Protein AF-A0A957MUQ1-F1 (afdb_monomer)

Sequence (92 aa):
MLIPSEDIDQTRMAIDDRTRWNQRYRSGDAPRGDRPNRWFAAQHAALDRVAATLAGQQRAPAALDVACGAGGTVLWLAQRGWHATGVDVSDA

Solvent-accessible surface area (backbone atoms only — not comparable to full-atom values): 5242 Å² total; per-residue (Å²): 136,83,80,56,72,67,60,53,52,53,51,50,52,53,50,52,51,19,53,55,45,23,49,30,50,74,73,60,78,42,81,77,46,82,49,50,58,71,74,62,57,70,45,47,70,60,52,51,52,52,40,51,55,30,48,79,68,78,36,79,37,70,48,77,36,78,69,32,70,74,32,9,44,35,51,50,40,38,77,70,64,28,56,50,44,66,42,51,74,46,88,103

Radius of gyration: 17.14 Å; Cα contacts (8 Å, |Δi|>4): 101; chains: 1; bounding box: 33×35×44 Å

Structure (mmCIF, N/CA/C/O backbone):
data_AF-A0A957MUQ1-F1
#
_entry.id   AF-A0A957MUQ1-F1
#
loop_
_atom_site.group_PDB
_atom_site.id
_atom_site.type_symbol
_atom_site.label_atom_id
_atom_site.label_alt_id
_atom_site.label_comp_id
_atom_site.label_asym_id
_atom_site.label_entity_id
_atom_site.label_seq_id
_atom_site.pdbx_PDB_ins_code
_atom_site.Cartn_x
_atom_site.Cartn_y
_atom_site.Cartn_z
_atom_site.occupancy
_atom_site.B_iso_or_equiv
_atom_site.auth_seq_id
_atom_site.auth_comp_id
_atom_site.auth_asym_id
_atom_site.auth_atom_id
_atom_site.pdbx_PDB_model_num
ATOM 1 N N . MET A 1 1 ? -6.175 24.041 -27.013 1.00 55.22 1 MET A N 1
ATOM 2 C CA . MET A 1 1 ? -5.619 24.144 -25.649 1.00 55.22 1 MET A CA 1
ATOM 3 C C . MET A 1 1 ? -4.194 23.620 -25.728 1.00 55.22 1 MET A C 1
ATOM 5 O O . MET A 1 1 ? -4.029 22.449 -26.037 1.00 55.22 1 MET A O 1
ATOM 9 N N . LEU A 1 2 ? -3.189 24.498 -25.648 1.00 66.69 2 LEU A N 1
ATOM 10 C CA . LEU A 1 2 ? -1.774 24.106 -25.676 1.00 66.69 2 LEU A CA 1
ATOM 11 C C . LEU A 1 2 ? -1.407 23.583 -24.287 1.00 66.69 2 LEU A C 1
ATOM 13 O O . LEU A 1 2 ? -1.699 24.254 -23.300 1.00 66.69 2 LEU A O 1
ATOM 17 N N . ILE A 1 3 ? -0.821 22.392 -24.218 1.00 63.69 3 ILE A N 1
ATOM 18 C CA . ILE A 1 3 ? -0.305 21.838 -22.966 1.00 63.69 3 ILE A CA 1
ATOM 19 C C . ILE A 1 3 ? 0.967 22.635 -22.602 1.00 63.69 3 ILE A C 1
ATOM 21 O O . ILE A 1 3 ? 1.824 22.795 -23.477 1.00 63.69 3 ILE A O 1
ATOM 25 N N . PRO A 1 4 ? 1.088 23.186 -21.381 1.00 72.44 4 PRO A N 1
ATOM 26 C CA . PRO A 1 4 ? 2.281 23.899 -20.920 1.00 72.44 4 PRO A CA 1
ATOM 27 C C . PRO A 1 4 ? 3.568 23.075 -21.090 1.00 72.44 4 PRO A C 1
ATOM 29 O O . PRO A 1 4 ? 3.566 21.859 -20.931 1.00 72.44 4 PRO A O 1
ATOM 32 N N . SER A 1 5 ? 4.699 23.728 -21.374 1.00 73.00 5 SER A N 1
ATOM 33 C CA . SER A 1 5 ? 5.998 23.052 -21.556 1.00 73.00 5 SER A CA 1
ATOM 34 C C . SER A 1 5 ? 6.477 22.290 -20.314 1.00 73.00 5 SER A C 1
ATOM 36 O O . SER A 1 5 ? 7.178 21.291 -20.446 1.00 73.00 5 SER A O 1
ATOM 38 N N . GLU A 1 6 ? 6.087 22.743 -19.122 1.00 74.06 6 GLU A N 1
ATOM 39 C CA . GLU A 1 6 ? 6.379 22.078 -17.847 1.00 74.06 6 GLU A CA 1
ATOM 40 C C . GLU A 1 6 ? 5.646 20.732 -17.724 1.00 74.06 6 GLU A C 1
ATOM 42 O O . GLU A 1 6 ? 6.255 19.730 -17.353 1.00 74.06 6 GLU A O 1
ATOM 47 N N . ASP A 1 7 ? 4.385 20.672 -18.161 1.00 73.56 7 ASP A N 1
ATOM 48 C CA . ASP A 1 7 ? 3.599 19.434 -18.196 1.00 73.56 7 ASP A CA 1
ATOM 49 C C . ASP A 1 7 ? 4.192 18.415 -19.188 1.00 73.56 7 ASP A C 1
ATOM 51 O O . ASP A 1 7 ? 4.150 17.206 -18.944 1.00 73.56 7 ASP A O 1
ATOM 55 N N . ILE A 1 8 ? 4.792 18.880 -20.295 1.00 76.12 8 ILE A N 1
ATOM 56 C CA . ILE A 1 8 ? 5.482 18.012 -21.267 1.00 76.12 8 ILE A CA 1
ATOM 57 C C . ILE A 1 8 ? 6.735 17.381 -20.643 1.00 76.12 8 ILE A C 1
ATOM 59 O O . ILE A 1 8 ? 6.966 16.183 -20.823 1.00 76.12 8 ILE A O 1
ATOM 63 N N . ASP A 1 9 ? 7.532 18.151 -19.899 1.00 83.19 9 ASP A N 1
ATOM 64 C CA . ASP A 1 9 ? 8.770 17.643 -19.295 1.00 83.19 9 ASP A CA 1
ATOM 65 C C . ASP A 1 9 ? 8.486 16.693 -18.121 1.00 83.19 9 ASP A C 1
ATOM 67 O O . ASP A 1 9 ? 9.097 15.628 -18.023 1.00 83.19 9 ASP A O 1
ATOM 71 N N . GLN A 1 10 ? 7.470 16.997 -17.303 1.00 79.19 10 GLN A N 1
ATOM 72 C CA . GLN A 1 10 ? 6.993 16.091 -16.252 1.00 79.19 10 GLN A CA 1
ATOM 73 C C . GLN A 1 10 ? 6.439 14.781 -16.827 1.00 79.19 10 GLN A C 1
ATOM 75 O O . GLN A 1 10 ? 6.747 13.699 -16.322 1.00 79.19 10 GLN A O 1
ATOM 80 N N . THR A 1 11 ? 5.665 14.857 -17.915 1.00 85.75 11 THR A N 1
ATOM 81 C CA . THR A 1 11 ? 5.139 13.666 -18.599 1.00 85.75 11 THR A CA 1
ATOM 82 C C . THR A 1 11 ? 6.271 12.803 -19.150 1.00 85.75 11 THR A C 1
ATOM 84 O O . THR A 1 11 ? 6.247 11.582 -18.994 1.00 85.75 11 THR A O 1
ATOM 87 N N . ARG A 1 12 ? 7.290 13.421 -19.761 1.00 90.00 12 ARG A N 1
ATOM 88 C CA . ARG A 1 12 ? 8.463 12.704 -20.272 1.00 90.00 12 ARG A CA 1
ATOM 89 C C . ARG A 1 12 ? 9.233 12.010 -19.150 1.00 90.00 12 ARG A C 1
ATOM 91 O O . ARG A 1 12 ? 9.509 10.821 -19.267 1.00 90.00 12 ARG A O 1
ATOM 98 N N . MET A 1 13 ? 9.490 12.709 -18.045 1.00 89.88 13 MET A N 1
ATOM 99 C CA . MET A 1 13 ? 10.155 12.130 -16.875 1.00 89.88 13 MET A CA 1
ATOM 100 C C . MET A 1 13 ? 9.381 10.927 -16.313 1.00 89.88 13 MET A C 1
ATOM 102 O O . MET A 1 13 ? 9.971 9.882 -16.053 1.00 89.88 13 MET A O 1
ATOM 106 N N . ALA A 1 14 ? 8.052 11.026 -16.204 1.00 89.69 14 ALA A N 1
ATOM 107 C CA . ALA A 1 14 ? 7.217 9.918 -15.738 1.00 89.69 14 ALA A CA 1
ATOM 108 C C . ALA A 1 14 ? 7.259 8.696 -16.678 1.00 89.69 14 ALA A C 1
ATOM 110 O O . ALA A 1 14 ? 7.237 7.554 -16.213 1.00 89.69 14 ALA A O 1
ATOM 111 N N . ILE A 1 15 ? 7.332 8.914 -17.997 1.00 95.31 15 ILE A N 1
ATOM 112 C CA . ILE A 1 15 ? 7.475 7.837 -18.989 1.00 95.31 15 ILE A CA 1
ATOM 113 C C . ILE A 1 15 ? 8.850 7.167 -18.879 1.00 95.31 15 ILE A C 1
ATOM 115 O O . ILE A 1 15 ? 8.934 5.934 -18.926 1.00 95.31 15 ILE A O 1
ATOM 119 N N . ASP A 1 16 ? 9.912 7.951 -18.705 1.00 96.44 16 ASP A N 1
ATOM 120 C CA . ASP A 1 16 ? 11.275 7.436 -18.554 1.00 96.44 16 ASP A CA 1
ATOM 121 C C . ASP A 1 16 ? 11.404 6.602 -17.268 1.00 96.44 16 ASP A C 1
ATOM 123 O O . ASP A 1 16 ? 11.921 5.479 -17.302 1.00 96.44 16 ASP A O 1
ATOM 127 N N . ASP A 1 17 ? 10.842 7.082 -16.154 1.00 95.81 17 ASP A N 1
ATOM 128 C CA . ASP A 1 17 ? 10.808 6.348 -14.887 1.00 95.81 17 ASP A CA 1
ATOM 129 C C . ASP A 1 17 ? 9.980 5.062 -14.982 1.00 95.81 17 ASP A C 1
ATOM 131 O O . ASP A 1 17 ? 10.448 4.007 -14.536 1.00 95.81 17 ASP A O 1
ATOM 135 N N . ARG A 1 18 ? 8.797 5.103 -15.616 1.00 97.19 18 ARG A N 1
ATOM 136 C CA . ARG A 1 18 ? 8.001 3.895 -15.895 1.00 97.19 18 ARG A CA 1
ATOM 137 C C . ARG A 1 18 ? 8.814 2.889 -16.693 1.00 97.19 18 ARG A C 1
ATOM 139 O O . ARG A 1 18 ? 8.876 1.722 -16.323 1.00 97.19 18 ARG A O 1
ATOM 146 N N . THR A 1 19 ? 9.459 3.330 -17.771 1.00 97.94 19 THR A N 1
ATOM 14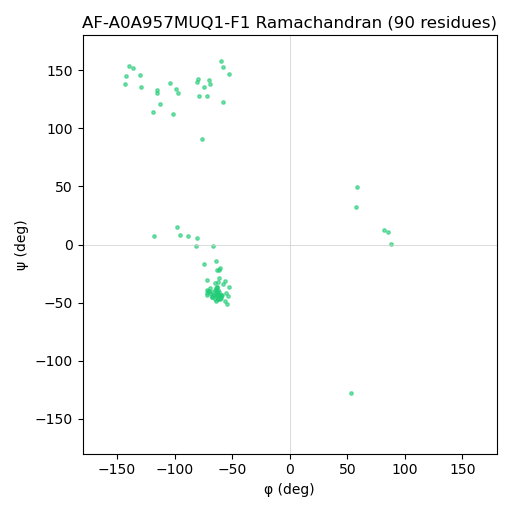7 C CA . THR A 1 19 ? 10.253 2.459 -18.650 1.00 97.94 19 THR A CA 1
ATOM 148 C C . THR A 1 19 ? 11.395 1.797 -17.882 1.00 97.94 19 THR A C 1
ATOM 150 O O . THR A 1 19 ? 11.567 0.576 -17.950 1.00 97.94 19 THR A O 1
ATOM 153 N N . ARG A 1 20 ? 12.134 2.582 -17.090 1.00 96.38 20 ARG A N 1
ATOM 154 C CA . ARG A 1 20 ? 13.242 2.103 -16.261 1.00 96.38 20 ARG A CA 1
ATOM 155 C C . ARG A 1 20 ? 12.785 1.095 -15.205 1.00 96.38 20 ARG A C 1
ATOM 157 O O . ARG A 1 20 ? 13.421 0.052 -15.045 1.00 96.38 20 ARG A O 1
ATOM 164 N N . TRP A 1 21 ? 11.709 1.381 -14.474 1.00 96.62 21 TRP A N 1
ATOM 165 C CA . TRP A 1 21 ? 11.210 0.475 -13.436 1.00 96.62 21 TRP A CA 1
ATOM 166 C C . TRP A 1 21 ? 10.583 -0.786 -14.017 1.00 96.62 21 TRP A C 1
ATOM 168 O O . TRP A 1 21 ? 10.890 -1.880 -13.541 1.00 96.62 21 TRP A O 1
ATOM 178 N N . ASN A 1 22 ? 9.835 -0.659 -15.111 1.00 97.38 22 ASN A N 1
ATOM 179 C CA . ASN A 1 22 ? 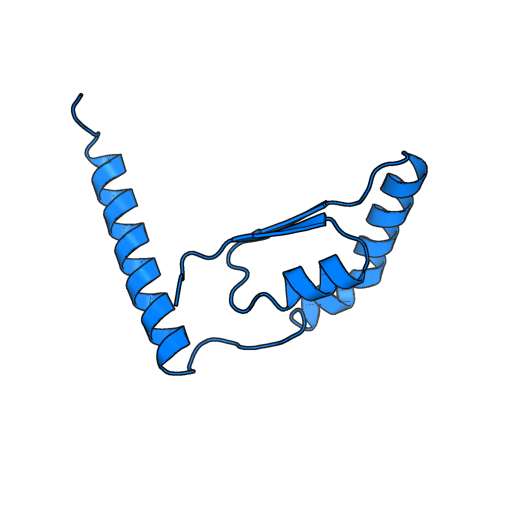9.322 -1.795 -15.863 1.00 97.38 22 ASN A CA 1
ATOM 180 C C . ASN A 1 22 ? 10.442 -2.762 -16.264 1.00 97.38 22 ASN A C 1
ATOM 182 O O . ASN A 1 22 ? 10.304 -3.977 -16.120 1.00 97.38 22 ASN A O 1
ATOM 186 N N . GLN A 1 23 ? 11.573 -2.238 -16.748 1.00 97.56 23 GLN A N 1
ATOM 187 C CA . GLN A 1 23 ? 12.724 -3.067 -17.100 1.00 97.56 23 GLN A CA 1
ATOM 188 C C . GLN A 1 23 ? 13.273 -3.826 -15.885 1.00 97.56 23 GLN A C 1
ATOM 190 O O . GLN A 1 23 ? 13.525 -5.023 -16.000 1.00 97.56 23 GLN A O 1
ATOM 195 N N . ARG A 1 24 ? 13.402 -3.174 -14.721 1.00 95.94 24 ARG A N 1
ATOM 196 C CA . ARG A 1 24 ? 13.870 -3.825 -13.483 1.00 95.94 24 ARG A CA 1
ATOM 197 C C . ARG A 1 24 ? 12.925 -4.916 -12.991 1.00 95.94 24 ARG A C 1
ATOM 199 O O . ARG A 1 24 ? 13.386 -5.955 -12.523 1.00 95.94 24 ARG A O 1
ATOM 206 N N . TYR A 1 25 ? 11.611 -4.704 -13.082 1.00 94.94 25 TY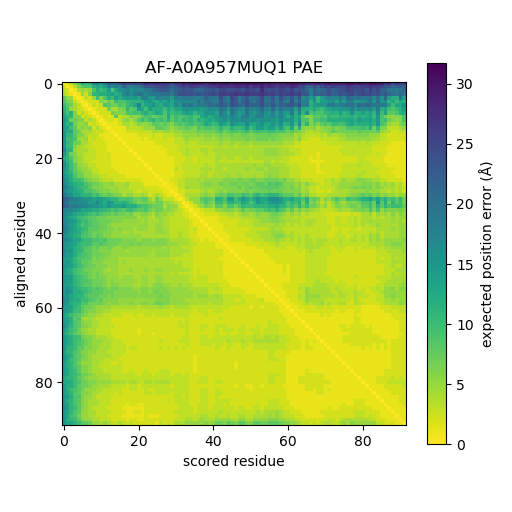R A N 1
ATOM 207 C CA . TYR A 1 25 ? 10.650 -5.755 -12.749 1.00 94.94 25 TYR A CA 1
ATOM 208 C C . TYR A 1 25 ? 10.796 -6.935 -13.707 1.00 94.94 25 TYR A C 1
ATOM 210 O O . TYR A 1 25 ? 10.961 -8.062 -13.240 1.00 94.94 25 TYR A O 1
ATOM 218 N N . ARG A 1 26 ? 10.846 -6.699 -15.023 1.00 95.50 26 ARG A N 1
ATOM 219 C CA . ARG A 1 26 ? 10.999 -7.772 -16.022 1.00 95.50 26 ARG A CA 1
ATOM 220 C C . ARG A 1 26 ? 12.323 -8.530 -15.915 1.00 95.50 26 ARG A C 1
ATOM 222 O O . ARG A 1 26 ? 12.320 -9.739 -16.115 1.00 95.50 26 ARG A O 1
ATOM 229 N N . SER A 1 27 ? 13.430 -7.859 -15.587 1.00 96.44 27 SER A N 1
ATOM 230 C CA . SER A 1 27 ? 14.737 -8.511 -15.411 1.00 96.44 27 SER A CA 1
ATOM 231 C C . SER A 1 27 ? 14.853 -9.302 -14.106 1.00 96.44 27 SER A C 1
ATOM 233 O O . SER A 1 27 ? 15.743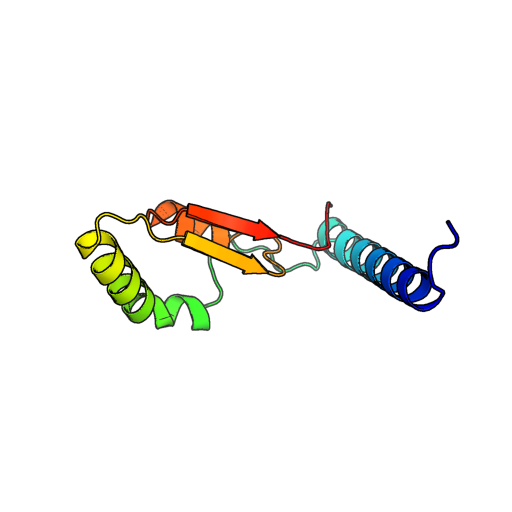 -10.137 -13.979 1.00 96.44 27 SER A O 1
ATOM 235 N N . GLY A 1 28 ? 13.956 -9.064 -13.143 1.00 92.69 28 GLY A N 1
ATOM 236 C CA . GLY A 1 28 ? 14.013 -9.671 -11.812 1.00 92.69 28 GLY A CA 1
ATOM 237 C C . GLY A 1 28 ? 14.853 -8.886 -10.797 1.00 92.69 28 GLY A C 1
ATOM 238 O O . GLY A 1 28 ? 14.905 -9.284 -9.638 1.00 92.69 28 GLY A O 1
ATOM 239 N N . ASP A 1 29 ? 15.433 -7.747 -11.184 1.00 92.00 29 ASP A N 1
ATOM 240 C CA . ASP A 1 29 ? 16.272 -6.898 -10.318 1.00 92.00 29 ASP A CA 1
ATOM 241 C C . ASP A 1 29 ? 15.463 -5.958 -9.401 1.00 92.00 29 ASP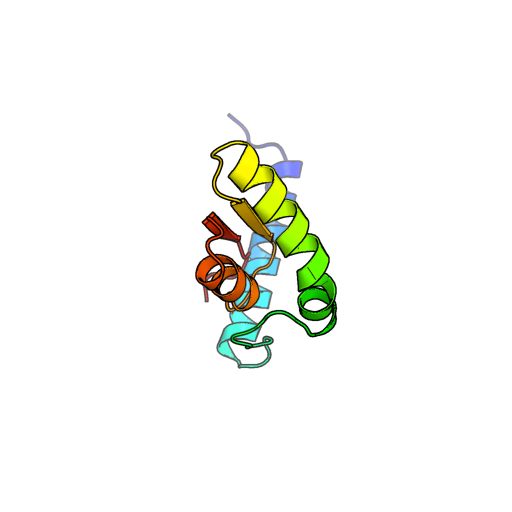 A C 1
ATOM 243 O O . ASP A 1 29 ? 16.017 -5.140 -8.648 1.00 92.00 29 ASP A O 1
ATOM 247 N N . ALA A 1 30 ? 14.135 -5.996 -9.504 1.00 90.19 30 ALA A N 1
ATOM 248 C CA . ALA A 1 30 ? 13.243 -5.282 -8.605 1.00 90.19 30 ALA A CA 1
ATOM 249 C C . ALA A 1 30 ? 13.063 -6.046 -7.279 1.00 90.19 30 ALA A C 1
ATOM 251 O O . ALA A 1 30 ? 12.940 -7.273 -7.288 1.00 90.19 30 ALA A O 1
ATOM 252 N N . PRO A 1 31 ? 12.981 -5.346 -6.131 1.00 82.62 31 PRO A N 1
ATOM 253 C CA . PRO A 1 31 ? 12.622 -5.975 -4.867 1.00 82.62 31 PRO A CA 1
ATOM 254 C C . PRO A 1 31 ? 11.252 -6.654 -4.967 1.00 82.62 31 PRO A C 1
ATOM 256 O O . PRO A 1 31 ? 10.246 -6.010 -5.262 1.00 82.62 31 PRO A O 1
ATOM 259 N N . ARG A 1 32 ? 11.204 -7.958 -4.693 1.00 77.94 32 ARG A N 1
ATOM 260 C CA . ARG A 1 32 ? 9.962 -8.729 -4.599 1.00 77.94 32 ARG A CA 1
ATOM 261 C C . ARG A 1 32 ? 9.865 -9.292 -3.191 1.00 77.94 32 ARG A C 1
ATOM 263 O O . ARG A 1 32 ? 10.691 -10.102 -2.782 1.00 77.94 32 ARG A O 1
ATOM 270 N N . GLY A 1 33 ? 8.877 -8.823 -2.446 1.00 78.56 33 GLY A N 1
ATOM 271 C CA . GLY A 1 33 ? 8.563 -9.312 -1.113 1.00 78.56 33 GLY A CA 1
ATOM 272 C C . GLY A 1 33 ? 7.057 -9.305 -0.927 1.00 78.56 33 GLY A C 1
ATOM 273 O O . GLY A 1 33 ? 6.388 -8.355 -1.320 1.00 78.56 33 GLY A O 1
ATOM 274 N N . ASP A 1 34 ? 6.538 -10.362 -0.318 1.00 76.69 34 ASP A N 1
ATOM 275 C CA . ASP A 1 34 ? 5.138 -10.499 0.098 1.00 76.69 34 ASP A CA 1
ATOM 276 C C . ASP A 1 34 ? 4.851 -9.770 1.422 1.00 76.69 34 ASP A C 1
ATOM 278 O O . ASP A 1 34 ? 3.763 -9.873 1.987 1.00 76.69 34 ASP A O 1
ATOM 282 N N . ARG A 1 35 ? 5.848 -9.043 1.940 1.00 82.81 35 ARG A N 1
ATOM 283 C CA . ARG A 1 35 ? 5.806 -8.351 3.223 1.00 82.81 35 ARG A CA 1
ATOM 284 C C . ARG A 1 35 ? 6.469 -6.980 3.142 1.00 82.81 35 ARG A C 1
ATOM 286 O O . ARG A 1 35 ? 7.384 -6.784 2.337 1.00 82.81 35 ARG A O 1
ATOM 293 N N . PRO A 1 36 ? 6.059 -6.044 4.013 1.00 89.75 36 PRO A N 1
ATOM 294 C CA . PRO A 1 36 ? 6.747 -4.776 4.170 1.00 89.75 36 PRO A CA 1
ATOM 295 C C . PRO A 1 36 ? 8.204 -4.973 4.589 1.00 89.75 36 PRO A C 1
ATOM 297 O O . PRO A 1 36 ? 8.577 -5.977 5.204 1.00 89.75 36 PRO A O 1
ATOM 300 N N . ASN A 1 37 ? 9.030 -3.963 4.316 1.00 87.75 37 ASN A N 1
ATOM 301 C CA . ASN A 1 37 ? 10.397 -3.946 4.821 1.00 87.75 37 ASN A CA 1
ATOM 302 C C . ASN A 1 37 ? 10.415 -4.035 6.364 1.00 87.75 37 ASN A C 1
ATOM 304 O O . ASN A 1 37 ? 9.485 -3.596 7.048 1.00 87.75 37 ASN A O 1
ATOM 308 N N . ARG A 1 38 ? 11.502 -4.581 6.925 1.00 89.50 38 ARG A N 1
ATOM 309 C CA . ARG A 1 38 ? 11.613 -4.847 8.373 1.00 89.50 38 ARG A CA 1
ATOM 310 C C . ARG A 1 38 ? 11.406 -3.610 9.252 1.00 89.50 38 ARG A C 1
ATOM 312 O O . ARG A 1 38 ? 10.919 -3.734 10.369 1.00 89.50 38 ARG A O 1
ATOM 319 N N . TRP A 1 39 ? 11.777 -2.429 8.757 1.00 89.62 39 TRP A N 1
ATOM 320 C CA . TRP A 1 39 ? 11.661 -1.182 9.508 1.00 89.62 39 TRP A CA 1
ATOM 321 C C . TRP A 1 39 ? 10.205 -0.747 9.628 1.00 89.62 39 TRP A C 1
ATOM 323 O O . TRP A 1 39 ? 9.776 -0.373 10.714 1.00 89.62 39 TRP A O 1
ATOM 333 N N . PHE A 1 40 ? 9.434 -0.869 8.547 1.00 89.44 40 PHE A N 1
ATOM 334 C CA . PHE A 1 40 ? 7.999 -0.610 8.561 1.00 89.44 40 PHE A CA 1
ATOM 335 C C . PHE A 1 40 ? 7.252 -1.646 9.407 1.00 89.44 40 PHE A C 1
ATOM 337 O O . PHE A 1 40 ? 6.447 -1.281 10.260 1.00 89.44 40 PHE A O 1
ATOM 344 N N . ALA A 1 41 ? 7.573 -2.935 9.250 1.00 89.25 41 ALA A N 1
ATOM 345 C CA . ALA A 1 41 ? 6.968 -4.004 10.048 1.00 89.25 41 ALA A CA 1
ATOM 346 C C . ALA A 1 41 ? 7.189 -3.812 11.564 1.00 89.25 41 ALA A C 1
ATOM 348 O O . ALA A 1 41 ? 6.307 -4.107 12.376 1.00 89.25 41 ALA A O 1
ATOM 349 N N . ALA A 1 42 ? 8.341 -3.258 11.962 1.00 92.19 42 ALA A N 1
ATOM 350 C CA . ALA A 1 42 ? 8.629 -2.934 13.358 1.00 92.19 42 ALA A CA 1
ATOM 351 C C . ALA A 1 42 ? 7.683 -1.865 13.942 1.00 92.19 42 ALA A C 1
ATOM 353 O O . ALA A 1 42 ? 7.487 -1.827 15.154 1.00 92.19 42 ALA A O 1
ATOM 354 N N . GLN A 1 43 ? 7.045 -1.041 13.104 1.00 90.88 43 GLN A N 1
ATOM 355 C CA . GLN A 1 43 ? 6.098 -0.006 13.532 1.00 90.88 43 GLN A CA 1
ATOM 356 C C . GLN A 1 43 ? 4.648 -0.506 13.655 1.00 90.88 43 GLN A C 1
ATOM 358 O O . GLN A 1 43 ? 3.752 0.305 13.896 1.00 90.88 43 GLN A O 1
ATOM 363 N N . HIS A 1 44 ? 4.380 -1.814 13.525 1.00 90.56 44 HIS A N 1
ATOM 364 C CA . HIS A 1 44 ? 3.010 -2.352 13.538 1.00 90.56 44 HIS A CA 1
ATOM 365 C C . HIS A 1 44 ? 2.186 -1.906 14.758 1.00 90.56 44 HIS A C 1
ATOM 367 O O . HIS A 1 44 ? 1.014 -1.583 14.610 1.00 90.56 44 HIS A O 1
ATOM 373 N N . ALA A 1 45 ? 2.803 -1.780 15.938 1.00 94.06 45 ALA A N 1
ATOM 374 C CA . ALA A 1 45 ? 2.112 -1.328 17.145 1.00 94.06 45 ALA A CA 1
ATOM 375 C C . ALA A 1 45 ? 1.555 0.104 17.018 1.00 94.06 45 ALA A C 1
ATOM 377 O O . ALA A 1 45 ? 0.527 0.428 17.609 1.00 94.06 45 ALA A O 1
ATOM 378 N N . ALA A 1 46 ? 2.218 0.980 16.256 1.00 94.12 46 ALA A N 1
ATOM 379 C CA . ALA A 1 46 ? 1.691 2.310 15.964 1.00 94.12 46 ALA A CA 1
ATOM 380 C C . ALA A 1 46 ? 0.483 2.235 15.019 1.00 94.12 46 ALA A C 1
ATOM 382 O O . ALA A 1 46 ? -0.509 2.923 15.251 1.00 94.12 46 ALA A O 1
ATOM 383 N N . LEU A 1 47 ? 0.535 1.358 14.012 1.00 93.88 47 LEU A N 1
ATOM 384 C CA . LEU A 1 47 ? -0.583 1.121 13.094 1.00 93.88 47 LEU A CA 1
ATOM 385 C C . LEU A 1 47 ? -1.800 0.549 13.827 1.00 93.88 47 LEU A C 1
ATOM 387 O O . LEU A 1 47 ? -2.917 1.001 13.597 1.00 93.88 47 LEU A O 1
ATOM 391 N N . ASP A 1 48 ? -1.587 -0.368 14.769 1.00 94.44 48 ASP A N 1
ATOM 392 C CA . ASP A 1 48 ? -2.667 -0.970 15.557 1.00 94.44 48 ASP A CA 1
ATOM 393 C C . ASP A 1 48 ? -3.377 0.069 16.432 1.00 94.44 48 ASP A C 1
ATOM 395 O O . ASP A 1 48 ? -4.603 0.065 16.534 1.00 94.44 48 ASP A O 1
ATOM 399 N N . ARG A 1 49 ? -2.637 1.038 16.990 1.00 96.62 49 ARG A N 1
ATOM 400 C CA . ARG A 1 49 ? -3.235 2.174 17.715 1.00 96.62 49 ARG A CA 1
ATOM 401 C C . ARG A 1 49 ? -4.075 3.076 16.811 1.00 96.62 49 ARG A C 1
ATOM 403 O O . ARG A 1 49 ? -5.138 3.537 17.234 1.00 96.62 49 ARG A O 1
ATOM 410 N N . VAL A 1 50 ? -3.626 3.324 15.579 1.00 95.81 50 VAL A N 1
ATOM 411 C CA . VAL A 1 50 ? -4.403 4.096 14.595 1.00 95.81 50 VAL A CA 1
ATOM 412 C C . VAL A 1 50 ? -5.680 3.344 14.223 1.00 95.81 50 VAL A C 1
ATOM 414 O O . VAL A 1 50 ? -6.764 3.923 14.270 1.00 95.81 50 VAL A O 1
ATOM 417 N N . ALA A 1 51 ? -5.572 2.046 13.932 1.00 95.44 51 ALA A N 1
ATOM 418 C CA . ALA A 1 51 ? -6.716 1.202 13.609 1.00 95.44 51 ALA A CA 1
ATOM 419 C C . ALA A 1 51 ? -7.733 1.152 14.760 1.00 95.44 51 ALA A C 1
ATOM 421 O O . ALA A 1 51 ? -8.924 1.334 14.522 1.00 95.44 51 ALA A O 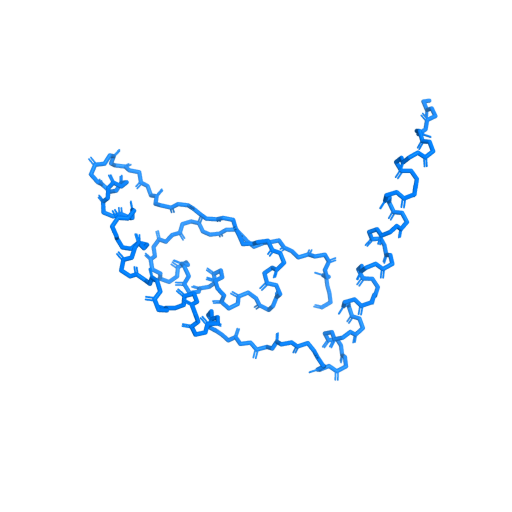1
ATOM 422 N N . ALA A 1 52 ? -7.277 0.997 16.008 1.00 95.88 52 ALA A N 1
ATOM 423 C CA . ALA A 1 52 ? -8.144 1.004 17.186 1.00 95.88 52 ALA A CA 1
ATOM 424 C C . ALA A 1 52 ? -8.870 2.348 17.371 1.00 95.88 52 ALA A C 1
ATOM 426 O O . ALA A 1 52 ? -10.071 2.374 17.639 1.00 95.88 52 ALA A O 1
ATOM 427 N N . THR A 1 53 ? -8.164 3.466 17.172 1.00 97.31 53 THR A N 1
ATOM 428 C CA . THR A 1 53 ? -8.766 4.809 17.224 1.00 97.31 53 THR A CA 1
ATOM 429 C C . THR A 1 53 ? -9.874 4.963 16.181 1.00 97.31 53 THR A C 1
ATOM 431 O O . THR A 1 53 ? -10.962 5.438 16.501 1.00 97.31 53 THR A O 1
ATOM 434 N N . LEU A 1 54 ? -9.624 4.536 14.941 1.00 96.75 54 LEU A N 1
ATOM 435 C CA . LEU A 1 54 ? -10.601 4.621 13.852 1.00 96.75 54 LEU A CA 1
ATOM 436 C C . LEU A 1 54 ? -11.783 3.667 14.061 1.00 96.75 54 LEU A C 1
ATOM 438 O O . LEU A 1 54 ? -12.927 4.058 13.827 1.00 96.75 54 LEU A O 1
ATOM 442 N N . ALA A 1 55 ? -11.539 2.469 14.592 1.00 94.25 55 ALA A N 1
ATOM 443 C CA . ALA A 1 55 ? -12.594 1.528 14.952 1.00 94.25 55 ALA A CA 1
ATOM 444 C C . ALA A 1 55 ? -13.535 2.106 16.023 1.00 94.25 55 ALA A C 1
ATOM 446 O O . ALA A 1 55 ? -14.752 1.991 15.891 1.00 94.25 55 ALA A O 1
ATOM 447 N N . GLY A 1 56 ? -12.998 2.812 17.027 1.00 96.50 56 GLY A N 1
ATOM 448 C CA . GLY A 1 56 ? -13.801 3.552 18.011 1.00 96.50 56 GLY A CA 1
ATOM 449 C C . GLY A 1 56 ? -14.668 4.661 17.397 1.00 96.50 56 GLY A C 1
ATOM 450 O O . GLY A 1 56 ? -15.686 5.037 17.969 1.00 96.50 56 GLY A O 1
ATOM 451 N N . GLN A 1 57 ? -14.301 5.142 16.206 1.00 97.25 57 GLN A N 1
ATOM 452 C CA . GLN A 1 57 ? -15.069 6.097 15.399 1.00 97.25 57 GLN A CA 1
ATOM 453 C C . GLN A 1 57 ? -15.958 5.415 14.347 1.00 97.25 57 GLN A C 1
ATOM 455 O O . GLN A 1 57 ? -16.499 6.104 13.487 1.00 97.25 57 GLN A O 1
ATOM 460 N N . GLN A 1 58 ? -16.084 4.082 14.375 1.00 95.88 58 GLN A N 1
ATOM 461 C CA . GLN A 1 58 ? -16.830 3.290 13.386 1.00 95.88 58 GLN A CA 1
ATOM 462 C C . GLN A 1 58 ? -16.316 3.494 11.948 1.00 95.88 58 GLN A C 1
ATOM 464 O O . GLN A 1 58 ? -17.070 3.429 10.979 1.00 95.88 58 GLN A O 1
ATOM 469 N N . ARG A 1 59 ? -15.009 3.743 11.797 1.00 95.31 59 ARG A N 1
ATOM 470 C CA . ARG A 1 59 ? -14.337 3.937 10.508 1.00 95.31 59 ARG A CA 1
ATOM 471 C C . ARG A 1 59 ? -13.337 2.817 10.263 1.00 95.31 59 ARG A C 1
ATOM 473 O O . ARG A 1 59 ? -12.512 2.514 11.121 1.00 95.31 59 ARG A O 1
ATOM 480 N N . ALA A 1 60 ? -13.370 2.244 9.063 1.00 92.38 60 ALA A N 1
ATOM 481 C CA . ALA A 1 60 ? -12.319 1.336 8.624 1.00 92.38 60 ALA A CA 1
ATOM 482 C C . ALA A 1 60 ? -11.014 2.123 8.398 1.00 92.38 60 ALA A C 1
ATOM 484 O O . ALA A 1 60 ? -11.058 3.227 7.840 1.00 92.38 60 ALA A O 1
ATOM 485 N N . PRO A 1 61 ? -9.855 1.590 8.815 1.00 96.94 61 PRO A N 1
ATOM 486 C CA . PRO A 1 61 ? -8.584 2.232 8.540 1.00 96.94 61 PRO A CA 1
ATOM 487 C C . PRO A 1 61 ? -8.256 2.133 7.046 1.00 96.94 61 PRO A C 1
ATOM 489 O O . PRO A 1 61 ? -8.548 1.125 6.405 1.00 96.94 61 PRO A O 1
ATOM 492 N N . ALA A 1 62 ? -7.677 3.189 6.477 1.00 96.88 62 ALA A N 1
ATOM 493 C CA . ALA A 1 62 ? -7.350 3.269 5.056 1.00 96.88 62 ALA A CA 1
ATOM 494 C C . ALA A 1 62 ? -5.902 3.723 4.858 1.00 96.88 62 ALA A C 1
ATOM 496 O O . ALA A 1 62 ? -5.389 4.515 5.652 1.00 96.88 62 ALA A O 1
ATOM 497 N N . ALA A 1 63 ? -5.247 3.213 3.816 1.00 96.88 63 ALA A N 1
ATOM 498 C CA . ALA A 1 63 ? -3.849 3.511 3.519 1.00 96.88 63 ALA A CA 1
ATOM 499 C C . ALA A 1 63 ? -3.597 3.640 2.011 1.00 96.88 63 ALA A C 1
ATOM 501 O O . ALA A 1 63 ? -4.179 2.903 1.216 1.00 96.88 63 ALA A O 1
ATOM 502 N N . LEU A 1 64 ? -2.691 4.549 1.646 1.00 97.69 64 LEU A N 1
ATOM 503 C CA . LEU A 1 64 ? -2.116 4.670 0.308 1.00 97.69 64 LEU A CA 1
ATOM 504 C C . LEU A 1 64 ? -0.630 4.307 0.387 1.00 97.69 64 LEU A C 1
ATOM 506 O O . LEU A 1 64 ? 0.115 4.952 1.123 1.00 97.69 64 LEU A O 1
ATOM 510 N N . ASP A 1 65 ? -0.215 3.291 -0.362 1.00 96.31 65 ASP A N 1
ATOM 511 C CA . ASP A 1 65 ? 1.185 2.891 -0.507 1.00 96.31 65 ASP A CA 1
ATOM 512 C C . ASP A 1 65 ? 1.728 3.421 -1.839 1.00 96.31 65 ASP A C 1
ATOM 514 O O . ASP A 1 65 ? 1.269 3.021 -2.912 1.00 96.31 65 ASP A O 1
ATOM 518 N N . VAL A 1 66 ? 2.661 4.370 -1.763 1.00 95.88 66 VAL A N 1
ATOM 519 C CA . VAL A 1 66 ? 3.234 5.064 -2.923 1.00 95.88 66 VAL A CA 1
ATOM 520 C C . VAL A 1 66 ? 4.552 4.405 -3.301 1.00 95.88 66 VAL A C 1
ATOM 522 O O . VAL A 1 66 ? 5.418 4.245 -2.445 1.00 95.88 66 VAL A O 1
ATOM 525 N N . ALA A 1 67 ? 4.710 4.079 -4.588 1.00 94.19 67 ALA A N 1
ATOM 526 C CA . ALA A 1 67 ? 5.760 3.183 -5.073 1.00 94.19 67 ALA A CA 1
ATOM 527 C C . ALA A 1 67 ? 5.654 1.804 -4.398 1.00 94.19 67 ALA A C 1
ATOM 529 O O . ALA A 1 67 ? 6.624 1.274 -3.848 1.00 94.19 67 ALA A O 1
ATOM 530 N N . CYS A 1 68 ? 4.435 1.247 -4.407 1.00 94.50 68 CYS A N 1
ATOM 531 C CA . CYS A 1 68 ? 4.101 0.006 -3.703 1.00 94.50 68 CYS A CA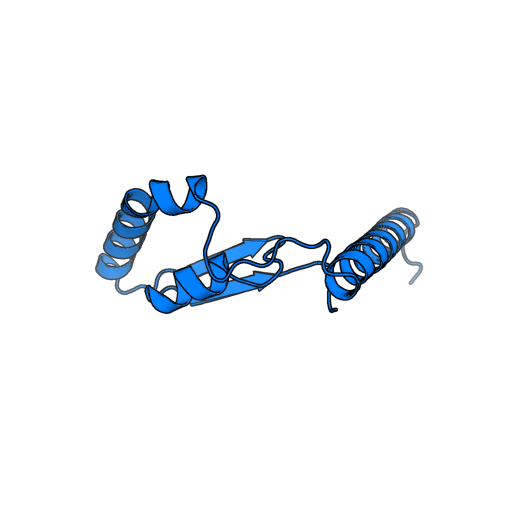 1
ATOM 532 C C . CYS A 1 68 ? 4.845 -1.225 -4.239 1.00 94.50 68 CYS A C 1
ATOM 534 O O . CYS A 1 68 ? 4.849 -2.290 -3.611 1.00 94.50 68 CYS A O 1
ATOM 536 N N . GLY A 1 69 ? 5.448 -1.101 -5.419 1.00 94.38 69 GLY A N 1
ATOM 537 C CA . GLY A 1 69 ? 6.164 -2.148 -6.105 1.00 94.38 69 GLY A CA 1
ATOM 538 C C . GLY A 1 69 ? 5.339 -3.413 -6.283 1.00 94.38 69 GLY A C 1
ATOM 539 O O . GLY A 1 69 ? 4.194 -3.363 -6.719 1.00 94.38 69 GLY A O 1
ATOM 540 N N . ALA A 1 70 ? 5.896 -4.556 -5.872 1.00 92.81 70 ALA A N 1
ATOM 541 C CA . ALA A 1 70 ? 5.201 -5.846 -5.904 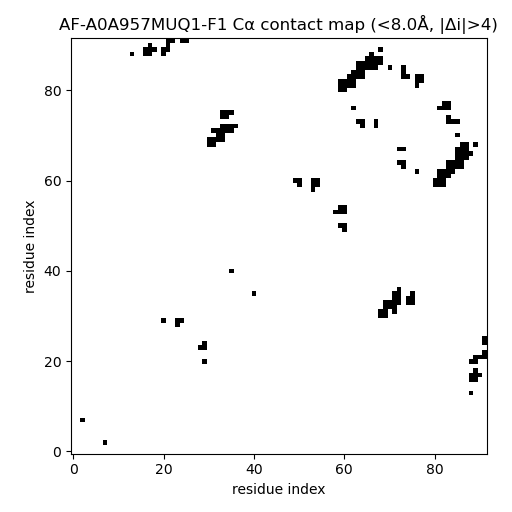1.00 92.81 70 ALA A CA 1
ATOM 542 C C . ALA A 1 70 ? 3.995 -5.949 -4.937 1.00 92.81 70 ALA A C 1
ATOM 544 O O . ALA A 1 70 ? 3.344 -6.990 -4.884 1.00 92.81 70 ALA A O 1
ATOM 545 N N . GLY A 1 71 ? 3.706 -4.908 -4.147 1.00 94.25 71 GLY A N 1
ATOM 546 C CA . GLY A 1 71 ? 2.499 -4.813 -3.325 1.00 94.25 71 GLY A CA 1
ATOM 547 C C . GLY A 1 71 ? 2.587 -5.474 -1.948 1.00 94.25 71 GLY A C 1
ATOM 548 O O . GLY A 1 71 ? 1.567 -5.597 -1.275 1.00 94.25 71 GLY A O 1
ATOM 549 N N . GLY A 1 72 ? 3.775 -5.882 -1.488 1.00 94.25 72 GLY A N 1
ATOM 550 C CA . GLY A 1 72 ? 3.942 -6.578 -0.204 1.00 94.25 72 GLY A CA 1
ATOM 551 C C . GLY A 1 72 ? 3.374 -5.816 0.999 1.00 94.25 72 GLY A C 1
ATOM 552 O O . GLY A 1 72 ? 2.708 -6.402 1.850 1.00 94.25 72 GLY A O 1
ATOM 553 N N . THR A 1 73 ? 3.577 -4.498 1.065 1.00 94.94 73 THR A N 1
ATOM 554 C CA . THR A 1 73 ? 3.013 -3.663 2.139 1.00 94.94 73 THR A CA 1
ATOM 555 C C . THR A 1 73 ? 1.500 -3.485 1.987 1.00 94.94 73 THR A C 1
ATOM 557 O O . THR A 1 73 ? 0.781 -3.637 2.974 1.00 94.94 73 THR A O 1
ATOM 560 N N . VAL A 1 74 ? 1.002 -3.224 0.770 1.00 96.19 74 VAL A N 1
ATOM 561 C CA . VAL A 1 74 ? -0.441 -3.108 0.470 1.00 96.19 74 VAL A CA 1
ATOM 562 C C . VAL A 1 74 ? -1.190 -4.356 0.923 1.00 96.19 74 VAL A C 1
ATOM 564 O O . VAL A 1 74 ? -2.167 -4.258 1.666 1.00 96.19 74 VAL A O 1
ATOM 567 N N . LEU A 1 75 ? -0.708 -5.534 0.519 1.00 95.00 75 LEU A N 1
ATOM 568 C CA . LEU A 1 75 ? -1.315 -6.817 0.866 1.00 95.00 75 LEU A CA 1
ATOM 569 C C . LEU A 1 75 ? -1.250 -7.078 2.370 1.00 95.00 75 LEU A C 1
ATOM 571 O O . LEU A 1 75 ? -2.239 -7.510 2.960 1.00 95.00 75 LEU A O 1
ATOM 575 N N . TRP A 1 76 ? -0.121 -6.767 3.009 1.00 94.62 76 TRP A N 1
ATOM 576 C CA . TRP A 1 76 ? 0.029 -6.911 4.454 1.00 94.62 76 TRP A CA 1
ATOM 577 C C . TRP A 1 76 ? -0.939 -6.012 5.239 1.00 94.62 76 TRP A C 1
ATOM 579 O O . TRP A 1 76 ? -1.512 -6.453 6.234 1.00 94.62 76 TRP A O 1
ATOM 589 N N . LEU A 1 77 ? -1.172 -4.773 4.791 1.00 95.31 77 LEU A N 1
ATOM 590 C CA . LEU A 1 77 ? -2.173 -3.877 5.382 1.00 95.31 77 LEU A CA 1
ATOM 591 C C . LEU A 1 77 ? -3.599 -4.396 5.143 1.00 95.31 77 LEU A C 1
ATOM 593 O O . LEU A 1 77 ? -4.393 -4.449 6.084 1.00 95.31 77 LEU A O 1
ATOM 597 N N . ALA A 1 78 ? -3.910 -4.839 3.921 1.00 95.50 78 ALA A N 1
ATOM 598 C CA . ALA A 1 78 ? -5.220 -5.387 3.570 1.00 95.50 78 ALA A CA 1
ATOM 599 C C . ALA A 1 78 ? -5.582 -6.622 4.411 1.00 95.50 78 ALA A C 1
ATOM 601 O O . ALA A 1 78 ? -6.680 -6.708 4.959 1.00 95.50 78 ALA A O 1
ATOM 602 N N . GLN A 1 79 ? -4.626 -7.535 4.617 1.00 93.69 79 GLN A N 1
ATOM 603 C CA . GLN A 1 79 ? -4.782 -8.701 5.498 1.00 93.69 79 GLN A CA 1
ATOM 604 C C . GLN A 1 79 ? -5.060 -8.324 6.962 1.00 93.69 79 GLN A C 1
ATOM 606 O O . GLN A 1 79 ? -5.591 -9.132 7.719 1.00 93.69 79 GLN A O 1
ATOM 611 N N . ARG A 1 80 ? -4.726 -7.095 7.367 1.00 92.62 80 ARG A N 1
ATOM 612 C CA . ARG A 1 80 ? -4.956 -6.550 8.714 1.00 92.62 80 ARG A CA 1
ATOM 613 C C . ARG A 1 80 ? -6.215 -5.683 8.793 1.00 92.62 80 ARG A C 1
ATOM 615 O O . ARG A 1 80 ? -6.376 -4.931 9.750 1.00 92.62 80 ARG A O 1
ATOM 622 N N . GLY A 1 81 ? -7.094 -5.767 7.795 1.00 93.50 81 GLY A N 1
ATOM 623 C CA . GLY A 1 81 ? -8.377 -5.065 7.776 1.00 93.50 81 GLY A CA 1
ATOM 624 C C . GLY A 1 81 ? -8.299 -3.605 7.330 1.00 93.50 81 GLY A C 1
ATOM 625 O O . GLY A 1 81 ? -9.273 -2.873 7.497 1.00 93.50 81 GLY A O 1
ATOM 626 N N . TRP A 1 82 ? -7.169 -3.166 6.767 1.00 96.31 82 TRP A N 1
ATOM 627 C CA . TRP A 1 82 ? -7.076 -1.844 6.154 1.00 96.31 82 TRP A CA 1
ATOM 628 C C . TRP A 1 82 ? -7.660 -1.856 4.743 1.00 96.31 82 TRP A C 1
ATOM 630 O O . TRP A 1 82 ? -7.389 -2.757 3.952 1.00 96.31 82 TRP A O 1
ATOM 640 N N . HIS A 1 83 ? -8.384 -0.801 4.381 1.00 97.44 83 HIS A N 1
ATOM 641 C CA . HIS A 1 83 ? -8.660 -0.489 2.985 1.00 97.44 83 HIS A CA 1
ATOM 642 C C . HIS A 1 83 ? -7.396 0.128 2.368 1.00 97.44 83 HIS A C 1
ATOM 644 O O . HIS A 1 83 ? -7.158 1.333 2.464 1.00 97.44 83 HIS A O 1
ATOM 650 N N . ALA A 1 84 ? -6.546 -0.720 1.791 1.00 97.44 84 ALA A N 1
ATOM 651 C CA . ALA A 1 84 ? -5.261 -0.315 1.236 1.00 97.44 84 ALA A CA 1
ATOM 652 C C . ALA A 1 84 ? -5.333 -0.136 -0.289 1.00 97.44 84 ALA A C 1
ATOM 654 O O . ALA A 1 84 ? -5.850 -0.997 -0.997 1.00 97.44 84 ALA A O 1
ATOM 655 N N . THR A 1 85 ? -4.783 0.970 -0.789 1.00 98.12 85 THR A N 1
ATOM 656 C CA . THR A 1 85 ? -4.565 1.233 -2.219 1.00 98.12 85 THR A CA 1
ATOM 657 C C . THR A 1 85 ? -3.067 1.310 -2.482 1.00 98.12 85 THR A C 1
ATOM 659 O O . THR A 1 85 ? -2.357 2.024 -1.778 1.00 98.12 85 THR A O 1
ATOM 662 N N . GLY A 1 86 ? -2.585 0.581 -3.485 1.00 96.75 86 GLY A N 1
ATOM 663 C CA . GLY A 1 86 ? -1.209 0.677 -3.967 1.00 96.75 86 GLY A CA 1
ATOM 664 C C . GLY A 1 86 ? -1.143 1.448 -5.274 1.00 96.75 86 GLY A C 1
ATOM 665 O O . GLY A 1 86 ? -1.991 1.245 -6.142 1.00 96.75 86 GLY A O 1
ATOM 666 N N . VAL A 1 87 ? -0.140 2.309 -5.416 1.00 97.19 87 VAL A N 1
ATOM 667 C CA . VAL A 1 87 ? 0.200 2.937 -6.695 1.00 97.19 87 VAL A CA 1
ATOM 668 C C . VAL A 1 87 ? 1.687 2.774 -6.970 1.00 97.19 87 VAL A C 1
ATOM 670 O O . VAL A 1 87 ? 2.526 2.994 -6.094 1.00 97.19 87 VAL A O 1
ATOM 673 N N . ASP A 1 88 ? 2.017 2.419 -8.206 1.00 95.94 88 ASP A N 1
ATOM 674 C CA . ASP A 1 88 ? 3.389 2.357 -8.690 1.00 95.94 88 ASP A CA 1
ATOM 675 C C . ASP A 1 88 ? 3.475 2.983 -10.083 1.00 95.94 88 ASP A C 1
ATOM 677 O O . ASP A 1 88 ? 2.495 3.025 -10.829 1.00 95.94 88 ASP A O 1
ATOM 681 N N . VAL A 1 89 ? 4.648 3.521 -10.415 1.00 95.75 89 VAL A N 1
ATOM 682 C CA . VAL A 1 89 ? 4.912 4.062 -11.753 1.00 95.75 89 VAL A CA 1
ATOM 683 C C . VAL A 1 89 ? 5.040 2.933 -12.778 1.00 95.75 89 VAL A C 1
ATOM 685 O O . VAL A 1 89 ? 4.692 3.128 -13.946 1.00 95.75 89 VAL A O 1
ATOM 688 N N . SER A 1 90 ? 5.520 1.771 -12.322 1.00 95.06 90 SER A N 1
ATOM 689 C CA . SER A 1 90 ? 5.647 0.531 -13.076 1.00 95.06 90 SER A CA 1
ATOM 690 C C . SER A 1 90 ? 4.288 -0.130 -13.286 1.00 95.06 90 SER A C 1
ATOM 692 O O . SER A 1 90 ? 3.509 -0.279 -12.349 1.00 95.06 90 SER A O 1
ATOM 694 N N . ASP A 1 91 ? 4.048 -0.595 -14.507 1.00 94.25 91 ASP A N 1
ATOM 695 C CA . ASP A 1 91 ? 2.895 -1.416 -14.900 1.00 94.25 91 ASP A CA 1
ATOM 696 C C . ASP A 1 91 ? 3.305 -2.810 -15.424 1.00 94.25 91 ASP A C 1
ATOM 698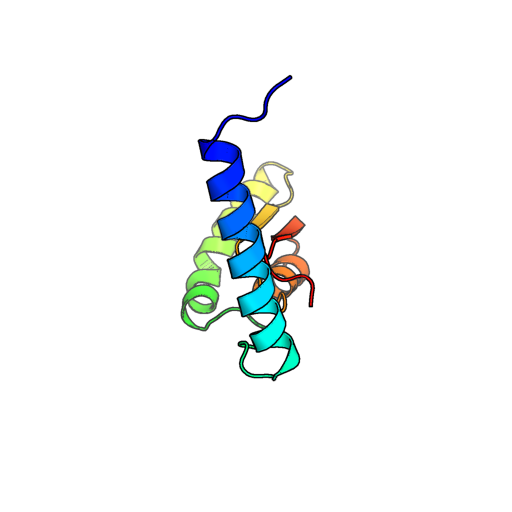 O O . ASP A 1 91 ? 2.468 -3.551 -15.941 1.00 94.25 91 ASP A O 1
ATOM 702 N N . ALA A 1 92 ? 4.596 -3.153 -15.312 1.00 91.88 92 ALA A N 1
ATOM 703 C CA . ALA A 1 92 ? 5.177 -4.436 -15.722 1.00 91.88 92 ALA A CA 1
ATOM 704 C C . ALA A 1 92 ? 4.938 -5.611 -14.765 1.00 91.88 92 ALA A C 1
ATOM 706 O O . ALA A 1 92 ? 4.814 -5.391 -13.540 1.00 91.88 92 ALA A O 1
#

Secondary structure (DSSP, 8-state):
-PPPHHHHHHHHHHHHHHHHHHHHHHHT-S---SS--HHHHTTHHHHHHHHHHHHHTT---EEEEET-TT-HHHHHHHHTT-EEEEE-S---

Mean predicted aligned error: 5.39 Å

Foldseek 3Di:
DDDDPVVVVVVVVLVVQQVVVQVCVVVVVDDDDLADDPVVVVCVVVVVVVQVVCVVVVHFAEEEAEQCDNVNHQNVCVVVRYNYDYDRSYPD

pLDDT: mean 91.16, std 8.37, range [55.22, 98.12]

Nearest PDB structures (foldseek):
  7pd7-assembly1_A  TM=7.310E-01  e=1.894E-01  Chondromyces crocatus
  4azt-assembly1_A  TM=8.183E-01  e=2.598E+00  Escherichia coli
  4ax8-assembly1_A  TM=8.130E-01  e=2.784E+00  Escherichia coli
  4azs-assembly1_A  TM=6.888E-01  e=2.598E+00  Escherichia coli